Protein AF-A0A937B0J9-F1 (afdb_monomer)

Secondary structure (DSSP, 8-state):
-PPPHHHHHHHHHHHHHTTSEEEETTTEEEE-HHHHHHHHHHHHHHHHHHHHHTT--

Solvent-accessible surface area (backbone atoms only — not comparable to full-atom values): 3375 Å² total; per-residue (Å²): 136,78,78,53,71,67,57,52,53,51,51,53,50,51,35,36,74,70,50,28,32,45,80,42,97,88,77,42,76,42,68,29,75,62,29,49,49,50,46,66,66,45,49,61,56,50,56,50,49,55,56,50,51,77,73,56,134

Sequence (57 aa):
MGASPTIINTRLAELREAKLVTLDESAGYRLTELGDELLRLFLPLHAWSEKWAGLVK

pLDDT: mean 93.62, std 9.04, range [49.19, 98.31]

Radius of gyration: 14.93 Å; Cα contacts (8 Å, |Δi|>4): 30; chains: 1; bounding box: 30×24×40 Å

Nearest PDB structures (foldseek):
  1on2-assembly1_B  TM=8.551E-01  e=2.130E-01  Bacillus subtilis
  2fxa-assembly3_A  TM=9.271E-01  e=9.646E-01  Bacillus subtilis
  4aih-assembly1_B  TM=7.693E-01  e=1.382E+00  Yersinia pseudotuberculosis YPIII
  3s2w-assembly4_G  TM=8.302E-01  e=5.419E+00  Methanosarcina mazei Go1
  6f41-assembly1_P  TM=6.958E-01  e=2.640E+00  Saccharomyces cerevisiae S288C

Mean predicted aligned error: 4.34 Å

Foldseek 3Di:
DDDDPVVVVVVLVVCVVVQQWDQDPVPGIDGDPVVVVVCVVCVVVVVVVVVVVVVPD

Structure (mmCIF, N/CA/C/O backbone):
data_AF-A0A937B0J9-F1
#
_entry.id   AF-A0A937B0J9-F1
#
loop_
_atom_site.group_PDB
_atom_site.id
_atom_site.type_symbol
_atom_site.label_atom_id
_atom_site.label_alt_id
_atom_site.label_comp_id
_atom_site.label_asym_id
_atom_site.label_entity_id
_atom_site.la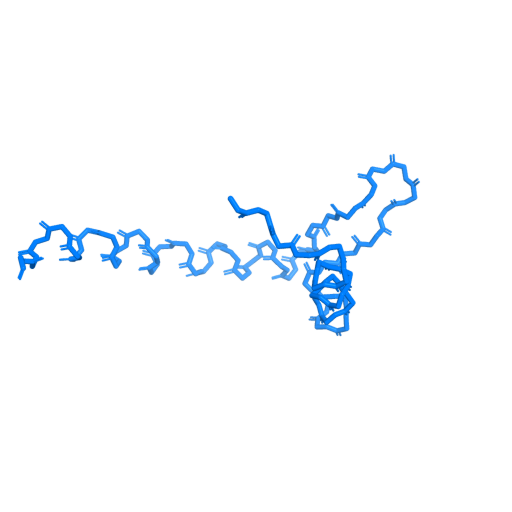bel_seq_id
_atom_site.pdbx_PDB_ins_code
_atom_site.Cartn_x
_atom_site.Cartn_y
_atom_site.Cartn_z
_atom_site.occupancy
_atom_site.B_iso_or_equiv
_atom_site.auth_seq_id
_atom_site.auth_comp_id
_atom_site.auth_asym_id
_atom_site.auth_atom_id
_atom_site.pdbx_PDB_model_nu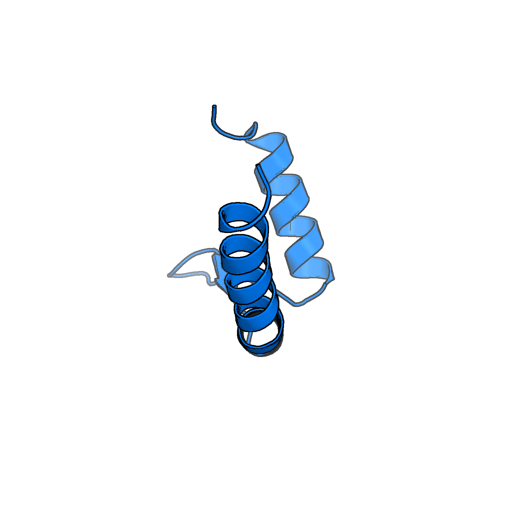m
ATOM 1 N N . MET A 1 1 ? -15.551 11.685 -7.238 1.00 49.19 1 MET A N 1
ATOM 2 C CA . MET A 1 1 ? -14.357 12.542 -7.392 1.00 49.19 1 MET A CA 1
ATOM 3 C C . MET A 1 1 ? -13.177 11.624 -7.653 1.00 49.19 1 MET A C 1
ATOM 5 O O . MET A 1 1 ? -12.759 10.931 -6.738 1.00 49.19 1 MET A O 1
ATOM 9 N N . GLY A 1 2 ? -12.739 11.509 -8.907 1.00 68.00 2 GLY A N 1
ATOM 10 C CA . GLY A 1 2 ? -11.520 10.767 -9.235 1.00 68.00 2 GLY A CA 1
ATOM 11 C C . GLY A 1 2 ? -10.297 11.637 -8.955 1.00 68.00 2 GLY A C 1
ATOM 12 O O . GLY A 1 2 ? -10.377 12.858 -9.092 1.00 68.00 2 GLY A O 1
ATOM 13 N N . ALA A 1 3 ? -9.183 11.033 -8.546 1.00 76.38 3 ALA A N 1
ATOM 14 C CA . ALA A 1 3 ? -7.917 11.752 -8.472 1.00 76.38 3 ALA A CA 1
ATOM 15 C C . ALA A 1 3 ? -7.532 12.284 -9.866 1.00 76.38 3 ALA A C 1
ATOM 17 O O . ALA A 1 3 ? -7.823 11.647 -10.880 1.00 76.38 3 ALA A O 1
ATOM 18 N N . SER A 1 4 ? -6.884 13.453 -9.920 1.00 90.00 4 SER A N 1
ATOM 19 C CA . SER A 1 4 ? -6.370 14.009 -11.180 1.00 90.00 4 SER A CA 1
ATOM 20 C C . SER A 1 4 ? -5.425 13.007 -11.866 1.00 90.00 4 SER A C 1
ATOM 22 O O . SER A 1 4 ? -4.642 12.358 -11.162 1.00 90.00 4 SER A O 1
ATOM 24 N N . PRO A 1 5 ? -5.426 12.901 -13.212 1.00 87.19 5 PRO A N 1
ATOM 25 C CA . PRO A 1 5 ? -4.498 12.038 -13.946 1.00 87.19 5 PRO A CA 1
ATOM 26 C C . PRO A 1 5 ? -3.031 12.253 -13.557 1.00 87.19 5 PRO A C 1
ATOM 28 O O . PRO A 1 5 ? -2.262 11.298 -13.472 1.00 87.19 5 PRO A O 1
ATOM 31 N N . THR A 1 6 ? -2.643 13.495 -13.257 1.00 92.31 6 THR A N 1
ATOM 32 C CA . THR A 1 6 ? -1.288 13.817 -12.792 1.00 92.31 6 THR A CA 1
ATO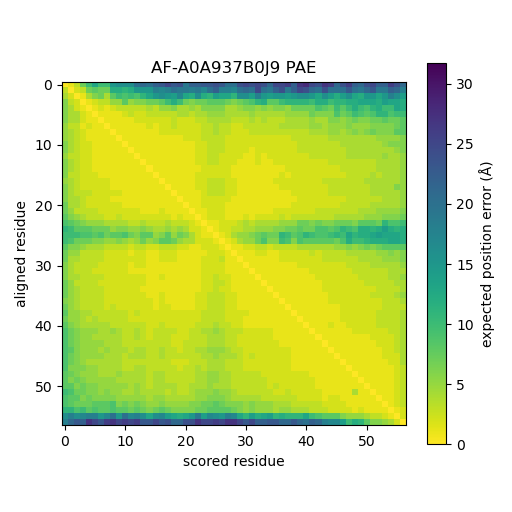M 33 C C . THR A 1 6 ? -0.996 13.168 -11.444 1.00 92.31 6 THR A C 1
ATOM 35 O O . THR A 1 6 ? 0.050 12.553 -11.281 1.00 92.31 6 THR A O 1
ATOM 38 N N . ILE A 1 7 ? -1.943 13.230 -10.503 1.00 93.94 7 ILE A N 1
ATOM 39 C CA . ILE A 1 7 ? -1.790 12.631 -9.171 1.00 93.94 7 ILE A CA 1
ATOM 40 C C . ILE A 1 7 ? -1.648 11.112 -9.288 1.00 93.94 7 ILE A C 1
ATOM 42 O O . ILE A 1 7 ? -0.772 10.535 -8.652 1.00 93.94 7 ILE A O 1
ATOM 46 N N . ILE A 1 8 ? -2.469 10.465 -10.121 1.00 93.19 8 ILE A N 1
ATOM 47 C CA . ILE A 1 8 ? -2.379 9.016 -10.347 1.00 93.19 8 ILE A 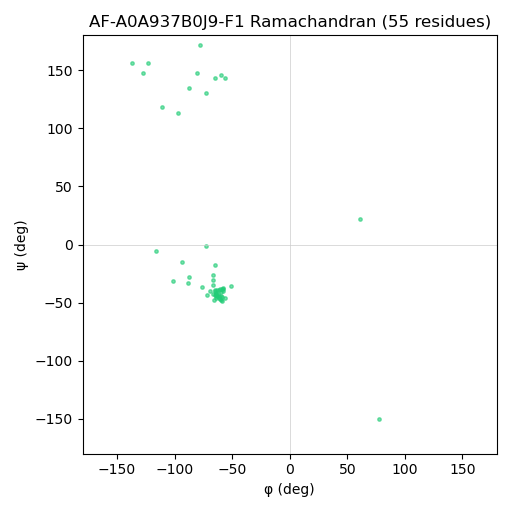CA 1
ATOM 48 C C . ILE A 1 8 ? -1.008 8.629 -10.907 1.00 93.19 8 ILE A C 1
ATOM 50 O O . ILE A 1 8 ? -0.374 7.720 -10.376 1.00 93.19 8 ILE A O 1
ATOM 54 N N . ASN A 1 9 ? -0.520 9.338 -11.927 1.00 93.50 9 ASN A N 1
ATOM 55 C CA . ASN A 1 9 ? 0.792 9.055 -12.508 1.00 93.50 9 ASN A CA 1
ATOM 56 C C . ASN A 1 9 ? 1.930 9.253 -11.500 1.00 93.50 9 ASN A C 1
ATOM 58 O O . ASN A 1 9 ? 2.811 8.399 -11.413 1.00 93.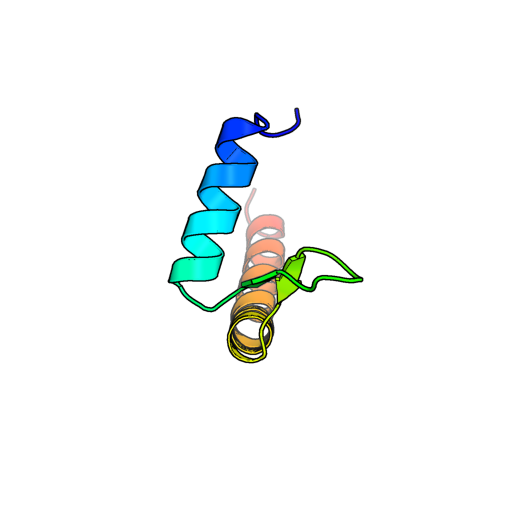50 9 ASN A O 1
ATOM 62 N N . THR A 1 10 ? 1.886 10.321 -10.697 1.00 96.38 10 THR A N 1
ATOM 63 C CA . THR A 1 10 ? 2.864 10.542 -9.623 1.00 96.38 10 THR A CA 1
ATOM 64 C C . THR A 1 10 ? 2.852 9.388 -8.622 1.00 96.38 10 THR A C 1
ATOM 66 O O . THR A 1 10 ? 3.902 8.815 -8.348 1.00 96.38 10 THR A O 1
ATOM 69 N N . ARG A 1 11 ? 1.675 8.967 -8.140 1.00 96.19 11 ARG A N 1
ATOM 70 C CA . ARG A 1 11 ? 1.572 7.842 -7.194 1.00 96.19 11 ARG A CA 1
ATOM 71 C C . ARG A 1 11 ? 2.056 6.522 -7.792 1.00 96.19 11 ARG A C 1
ATOM 73 O O . ARG A 1 11 ? 2.724 5.756 -7.108 1.00 96.19 11 ARG A O 1
ATOM 80 N N . LEU A 1 12 ? 1.761 6.246 -9.062 1.00 96.31 12 LEU A N 1
ATOM 81 C CA . LEU A 1 12 ? 2.248 5.037 -9.735 1.00 96.31 12 LEU A CA 1
ATOM 82 C C . LEU A 1 12 ? 3.772 5.043 -9.911 1.00 96.31 12 LEU A C 1
ATOM 84 O O . LEU A 1 12 ? 4.391 3.985 -9.810 1.00 96.31 12 LEU A O 1
ATOM 88 N N . ALA A 1 13 ? 4.381 6.207 -10.151 1.00 96.75 13 ALA A N 1
ATOM 89 C CA . ALA A 1 13 ? 5.835 6.342 -10.190 1.00 96.75 13 ALA A CA 1
ATOM 90 C C . ALA A 1 13 ? 6.460 6.083 -8.809 1.00 96.75 13 ALA A C 1
ATOM 92 O O . ALA A 1 13 ? 7.367 5.260 -8.705 1.00 96.75 13 ALA A O 1
ATOM 93 N N . GLU A 1 14 ? 5.915 6.689 -7.750 1.00 97.94 14 GLU A N 1
ATOM 94 C CA . GLU A 1 14 ? 6.366 6.480 -6.365 1.00 97.94 14 GLU A CA 1
ATOM 95 C C . GLU A 1 14 ? 6.244 5.006 -5.937 1.00 97.94 14 GLU A C 1
ATOM 97 O O . GLU A 1 14 ? 7.175 4.431 -5.375 1.00 97.94 14 GLU A O 1
ATOM 102 N N . LEU A 1 15 ? 5.123 4.346 -6.250 1.00 97.88 15 LEU A N 1
ATOM 103 C CA . LEU A 1 15 ? 4.913 2.927 -5.931 1.00 97.88 15 LEU A CA 1
ATOM 104 C C . LEU A 1 15 ? 5.850 1.995 -6.712 1.00 97.88 15 LEU A C 1
ATOM 106 O O . LEU A 1 15 ? 6.211 0.926 -6.210 1.00 97.88 15 LEU A O 1
ATOM 110 N N . ARG A 1 16 ? 6.253 2.386 -7.928 1.00 97.50 16 ARG A N 1
ATOM 111 C CA . ARG A 1 16 ? 7.274 1.671 -8.707 1.00 97.50 16 ARG A CA 1
ATOM 112 C C . ARG A 1 16 ? 8.666 1.857 -8.119 1.00 97.50 16 ARG A C 1
ATOM 114 O O . ARG A 1 16 ? 9.393 0.875 -7.997 1.00 97.50 16 ARG A O 1
ATOM 121 N N . GLU A 1 17 ? 9.024 3.076 -7.723 1.00 98.12 17 GLU A N 1
ATOM 122 C CA . GLU A 1 17 ? 10.293 3.367 -7.043 1.00 98.12 17 GLU A CA 1
ATOM 123 C C . GLU A 1 17 ? 10.407 2.587 -5.724 1.00 98.12 17 GLU A C 1
ATOM 125 O O . GLU A 1 17 ? 11.433 1.966 -5.446 1.00 98.12 17 GLU A O 1
ATOM 130 N N . ALA A 1 18 ? 9.304 2.499 -4.976 1.00 98.00 18 ALA A N 1
ATOM 131 C CA . ALA A 1 18 ? 9.186 1.691 -3.764 1.00 98.00 18 ALA A CA 1
ATOM 132 C C . ALA A 1 18 ? 9.112 0.169 -4.018 1.00 98.00 18 ALA A C 1
ATOM 134 O O . ALA A 1 18 ? 9.035 -0.604 -3.064 1.00 98.00 18 ALA A O 1
ATOM 135 N N . LYS A 1 19 ? 9.134 -0.285 -5.281 1.00 98.12 19 LYS A N 1
ATOM 136 C CA . LYS A 1 19 ? 9.054 -1.700 -5.697 1.00 98.12 19 LYS A CA 1
ATOM 137 C C . LYS A 1 19 ? 7.768 -2.424 -5.281 1.00 98.12 19 LYS A C 1
ATOM 139 O O . LYS A 1 19 ? 7.751 -3.653 -5.225 1.00 98.12 19 LYS A O 1
ATOM 144 N N . LEU A 1 20 ? 6.689 -1.694 -5.013 1.00 98.12 20 LEU A N 1
ATOM 145 C CA . LEU A 1 20 ? 5.386 -2.259 -4.635 1.00 98.12 20 LEU A CA 1
ATOM 146 C C . LEU A 1 20 ? 4.527 -2.586 -5.861 1.00 98.12 20 LEU A C 1
ATOM 148 O O . LEU A 1 20 ? 3.701 -3.496 -5.834 1.00 98.12 20 LEU A O 1
ATOM 152 N N . VAL A 1 21 ? 4.739 -1.854 -6.953 1.00 97.88 21 VAL A N 1
ATOM 153 C CA . VAL A 1 21 ? 4.035 -2.031 -8.224 1.00 97.88 21 VAL A CA 1
ATOM 154 C C . VAL A 1 21 ? 5.054 -2.174 -9.352 1.00 97.88 21 VAL A C 1
ATOM 156 O O . VAL A 1 21 ? 6.119 -1.562 -9.326 1.00 97.88 21 VAL A O 1
ATOM 159 N N . THR A 1 22 ? 4.714 -2.960 -10.369 1.00 97.38 22 THR A N 1
ATOM 160 C CA . THR A 1 22 ? 5.433 -3.033 -11.644 1.00 97.38 22 THR A CA 1
ATOM 161 C C . THR A 1 22 ? 4.494 -2.724 -12.809 1.00 97.38 22 THR A C 1
ATOM 163 O O . THR A 1 22 ? 3.278 -2.871 -12.686 1.00 97.38 22 THR A O 1
ATOM 166 N N . LEU A 1 23 ? 5.057 -2.272 -13.930 1.00 96.25 23 LEU A N 1
ATOM 167 C CA . LEU A 1 23 ? 4.333 -2.108 -15.188 1.00 96.25 23 LEU A CA 1
ATOM 168 C C . LEU A 1 23 ? 4.592 -3.344 -16.053 1.00 96.25 23 LEU A C 1
ATOM 170 O O . LEU A 1 23 ? 5.725 -3.571 -16.470 1.00 96.25 23 LEU A O 1
ATOM 174 N N . ASP A 1 24 ? 3.547 -4.128 -16.289 1.00 92.81 24 ASP A N 1
ATOM 175 C CA . ASP A 1 24 ? 3.533 -5.241 -17.232 1.00 92.81 24 ASP A CA 1
ATOM 176 C C . ASP A 1 24 ? 3.157 -4.737 -18.631 1.00 92.81 24 ASP A C 1
ATOM 178 O O . ASP A 1 24 ? 2.215 -3.957 -18.787 1.00 92.81 24 ASP A O 1
ATOM 182 N N . GLU A 1 25 ? 3.886 -5.185 -19.651 1.00 90.06 25 GLU A N 1
ATOM 183 C CA . GLU A 1 25 ? 3.687 -4.730 -21.032 1.00 90.06 25 GLU A CA 1
ATOM 184 C C . GLU A 1 25 ? 2.339 -5.172 -21.622 1.00 90.06 25 GLU A C 1
ATOM 186 O O . GLU A 1 25 ? 1.807 -4.500 -22.505 1.00 90.06 25 GLU A O 1
ATOM 191 N N . SER A 1 26 ? 1.765 -6.272 -21.125 1.00 91.00 26 SER A N 1
ATOM 192 C CA . SER A 1 26 ? 0.512 -6.848 -21.626 1.00 91.00 26 SER A CA 1
ATOM 193 C C . SER A 1 26 ? -0.706 -6.510 -20.760 1.00 91.00 26 SER A C 1
ATOM 195 O O . SER A 1 26 ? -1.813 -6.374 -21.278 1.00 91.00 26 SER A O 1
ATOM 197 N N . ALA A 1 27 ? -0.507 -6.354 -19.449 1.00 88.81 27 ALA A N 1
ATOM 198 C CA . ALA A 1 27 ? -1.576 -6.226 -18.458 1.00 88.81 27 ALA A CA 1
ATOM 199 C C . ALA A 1 27 ? -1.601 -4.868 -17.732 1.00 88.81 27 ALA A C 1
ATOM 201 O O . ALA A 1 27 ? -2.520 -4.604 -16.956 1.00 88.81 27 ALA A O 1
ATOM 202 N N . GLY A 1 28 ? -0.619 -3.992 -17.969 1.00 93.56 28 GLY A N 1
ATOM 203 C CA . GLY A 1 28 ? -0.509 -2.707 -17.283 1.00 93.56 28 GLY A CA 1
ATOM 204 C C . GLY A 1 28 ? 0.045 -2.839 -15.861 1.00 93.56 28 GLY A C 1
ATOM 205 O O . GLY A 1 28 ? 0.878 -3.693 -15.567 1.00 93.56 28 GLY A O 1
ATOM 206 N N . TYR A 1 29 ? -0.356 -1.947 -14.956 1.00 95.75 29 TYR A N 1
ATOM 207 C CA . TYR A 1 29 ? 0.193 -1.926 -13.599 1.00 95.75 29 TYR A CA 1
ATOM 208 C C . TYR A 1 29 ? -0.323 -3.095 -12.750 1.00 95.75 29 TYR A C 1
ATOM 210 O O . TYR A 1 29 ? -1.529 -3.303 -12.634 1.00 95.75 29 TYR A O 1
ATOM 218 N N . ARG A 1 30 ? 0.593 -3.808 -12.089 1.00 96.19 30 ARG A N 1
ATOM 219 C CA . ARG A 1 30 ? 0.290 -4.909 -11.161 1.00 96.19 30 ARG A CA 1
ATOM 220 C C . ARG A 1 30 ? 1.146 -4.834 -9.902 1.00 96.19 30 ARG A C 1
ATOM 222 O O . ARG A 1 30 ? 2.239 -4.268 -9.924 1.00 96.19 30 ARG A O 1
ATOM 229 N N . LEU A 1 31 ? 0.673 -5.434 -8.813 1.00 97.38 31 LEU A N 1
ATOM 230 C CA . LEU A 1 31 ? 1.476 -5.580 -7.599 1.00 97.38 31 LEU A CA 1
ATOM 231 C C . LEU A 1 31 ? 2.681 -6.488 -7.857 1.00 97.38 31 LEU A C 1
ATOM 233 O O . LEU A 1 31 ? 2.602 -7.471 -8.601 1.00 97.38 31 LEU A O 1
ATOM 237 N N . THR A 1 32 ? 3.796 -6.147 -7.225 1.00 97.88 32 THR A N 1
ATOM 238 C CA . THR A 1 32 ? 4.910 -7.079 -7.036 1.00 97.88 32 THR A CA 1
ATOM 239 C C . THR A 1 32 ? 4.582 -8.044 -5.897 1.00 97.88 32 THR A C 1
ATOM 241 O O . THR A 1 32 ? 3.615 -7.846 -5.162 1.00 97.88 32 THR A O 1
ATOM 244 N N . GLU A 1 33 ? 5.412 -9.068 -5.700 1.00 98.12 33 GLU A N 1
ATOM 245 C CA . GLU A 1 33 ? 5.295 -9.947 -4.529 1.00 98.12 33 GLU A CA 1
ATOM 246 C C . GLU A 1 33 ? 5.402 -9.159 -3.212 1.00 98.12 33 GLU A C 1
ATOM 248 O O . GLU A 1 33 ? 4.637 -9.409 -2.284 1.00 98.12 33 GLU A O 1
ATOM 253 N N . LEU A 1 34 ? 6.273 -8.141 -3.171 1.00 98.25 34 LEU A N 1
ATOM 254 C CA . LEU A 1 34 ? 6.421 -7.234 -2.029 1.00 98.25 34 LEU A CA 1
ATOM 255 C C . LEU A 1 34 ? 5.158 -6.389 -1.792 1.00 98.25 34 LEU A C 1
ATOM 257 O O . LEU A 1 34 ? 4.728 -6.217 -0.654 1.00 98.25 34 LEU A O 1
ATOM 261 N N . GLY A 1 35 ? 4.550 -5.858 -2.858 1.00 98.19 35 GLY A N 1
ATOM 262 C CA . GLY A 1 35 ? 3.303 -5.095 -2.753 1.00 98.19 35 GLY A CA 1
ATOM 263 C C . GLY A 1 35 ? 2.133 -5.948 -2.264 1.00 98.19 35 GLY A C 1
ATOM 264 O O . GLY A 1 35 ? 1.332 -5.508 -1.443 1.00 98.19 35 GLY A O 1
ATOM 265 N N . ASP A 1 36 ? 2.064 -7.188 -2.734 1.00 98.19 36 ASP A N 1
ATOM 266 C CA . ASP A 1 36 ? 1.060 -8.166 -2.327 1.00 98.19 36 ASP A CA 1
ATOM 267 C C . ASP A 1 36 ? 1.258 -8.629 -0.867 1.00 98.19 36 ASP A C 1
ATOM 269 O O . ASP A 1 36 ? 0.299 -8.721 -0.099 1.00 98.19 36 ASP A O 1
ATOM 273 N N . GLU A 1 37 ? 2.506 -8.831 -0.428 1.00 98.31 37 GLU A N 1
ATOM 274 C CA . GLU A 1 37 ? 2.840 -9.067 0.984 1.00 98.31 37 GLU A CA 1
ATOM 275 C C . GLU A 1 37 ? 2.425 -7.894 1.880 1.00 98.31 37 GLU A C 1
ATOM 277 O O . GLU A 1 37 ? 1.769 -8.111 2.903 1.00 98.31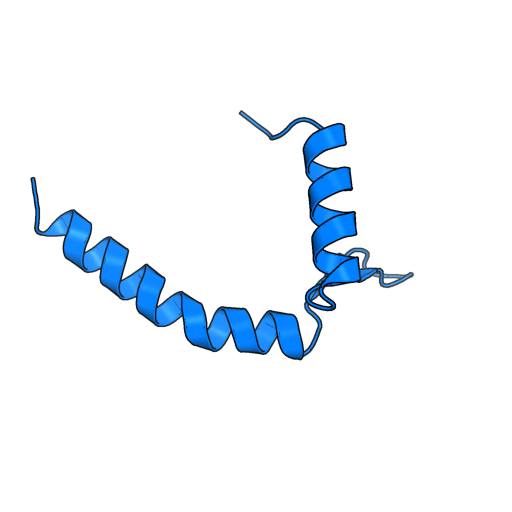 37 GLU A O 1
ATOM 282 N N . LEU A 1 38 ? 2.732 -6.657 1.477 1.00 97.75 38 LEU A N 1
ATOM 283 C CA . LEU A 1 38 ? 2.328 -5.463 2.217 1.00 97.75 38 LEU A CA 1
ATOM 284 C C . LEU A 1 38 ? 0.810 -5.424 2.422 1.00 97.75 38 LEU A C 1
ATOM 286 O O . LEU A 1 38 ? 0.351 -5.183 3.538 1.00 97.75 38 LEU A O 1
ATOM 290 N N . LEU A 1 39 ? 0.024 -5.696 1.376 1.00 97.06 39 LEU A N 1
ATOM 291 C CA . LEU A 1 39 ? -1.432 -5.731 1.502 1.00 97.06 39 LEU A CA 1
ATOM 292 C C . LEU A 1 39 ? -1.900 -6.848 2.434 1.00 97.06 39 LEU A C 1
ATOM 294 O O . LEU A 1 39 ? -2.760 -6.597 3.275 1.00 97.06 39 LEU A O 1
ATOM 298 N N . ARG A 1 40 ? -1.324 -8.052 2.354 1.00 97.69 40 ARG A N 1
ATOM 299 C CA . ARG A 1 40 ? -1.658 -9.141 3.288 1.00 97.69 40 ARG A CA 1
ATOM 300 C C . ARG A 1 40 ? -1.415 -8.765 4.748 1.00 97.69 40 ARG A C 1
ATOM 302 O O . ARG A 1 40 ? -2.210 -9.145 5.602 1.00 97.69 40 ARG A O 1
ATOM 309 N N . LEU A 1 41 ? -0.341 -8.031 5.031 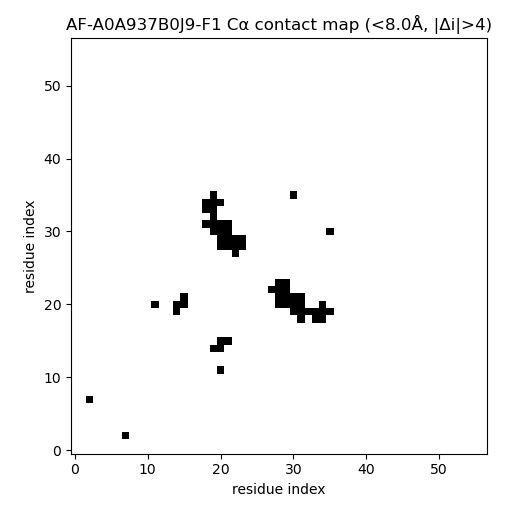1.00 97.25 41 LEU A N 1
ATOM 310 C CA . LEU A 1 41 ? -0.007 -7.581 6.383 1.00 97.25 41 LEU A CA 1
ATOM 311 C C . LEU A 1 41 ? -0.881 -6.404 6.838 1.00 97.25 41 LEU A C 1
ATOM 313 O O . LEU A 1 41 ? -1.255 -6.328 8.008 1.00 97.25 41 LEU A O 1
ATOM 317 N N . PHE A 1 42 ? -1.227 -5.495 5.924 1.00 97.06 42 PHE A N 1
ATOM 318 C CA . PHE A 1 42 ? -1.925 -4.253 6.254 1.00 97.06 42 PHE A CA 1
ATOM 319 C C . PHE A 1 42 ? -3.457 -4.386 6.260 1.00 97.06 42 PHE A C 1
ATOM 321 O O . PHE A 1 42 ? -4.129 -3.755 7.076 1.00 97.06 42 PHE A O 1
ATOM 328 N N . LEU A 1 43 ? -4.036 -5.229 5.397 1.00 97.25 43 LEU A N 1
ATOM 329 C CA . LEU A 1 43 ? -5.489 -5.414 5.304 1.00 97.25 43 LEU A CA 1
ATOM 330 C C . LEU A 1 43 ? -6.145 -5.884 6.615 1.00 97.25 43 LEU A C 1
ATOM 332 O O . LEU A 1 43 ? -7.220 -5.372 6.926 1.00 97.25 43 LEU A O 1
ATOM 336 N N . PRO A 1 44 ? -5.546 -6.777 7.429 1.00 97.94 44 PRO A N 1
ATOM 337 C CA . PRO A 1 44 ? -6.099 -7.120 8.738 1.00 97.94 44 PRO A CA 1
ATOM 338 C C . PRO A 1 44 ? -6.202 -5.917 9.681 1.00 97.94 44 PRO A C 1
ATOM 340 O O . PRO A 1 44 ? -7.195 -5.787 10.398 1.00 97.94 44 PRO A O 1
ATOM 343 N N . LEU A 1 45 ? -5.213 -5.014 9.653 1.00 97.31 45 LEU A N 1
ATOM 344 C CA . LEU A 1 45 ? -5.245 -3.780 10.439 1.00 97.31 45 LEU A CA 1
ATOM 345 C C . LEU A 1 45 ? -6.359 -2.850 9.951 1.00 97.31 45 LEU A C 1
ATOM 347 O O . LEU A 1 45 ? -7.098 -2.312 10.772 1.00 97.31 45 LEU A O 1
ATOM 351 N N . HIS A 1 46 ? -6.520 -2.713 8.633 1.00 96.62 46 HIS A N 1
ATOM 352 C CA . HIS A 1 46 ? -7.622 -1.948 8.052 1.00 9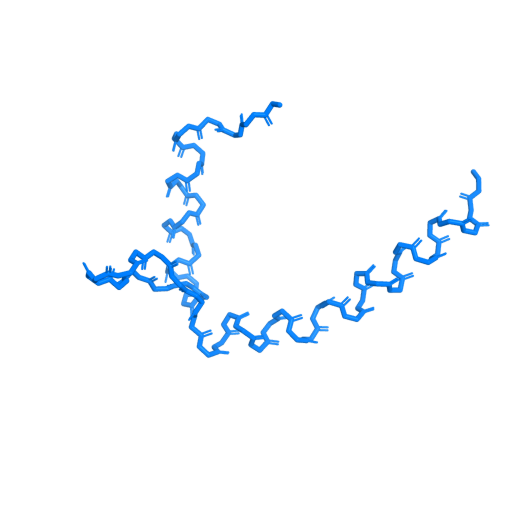6.62 46 HIS A CA 1
ATOM 353 C C . HIS A 1 46 ? -8.993 -2.536 8.429 1.00 96.62 46 HIS A C 1
ATOM 355 O O . HIS A 1 46 ? -9.876 -1.821 8.892 1.00 96.62 46 HIS A O 1
ATOM 361 N N . ALA A 1 47 ? -9.169 -3.854 8.326 1.00 97.50 47 ALA A N 1
ATOM 362 C CA . ALA A 1 47 ? -10.415 -4.513 8.716 1.00 97.50 47 ALA A CA 1
ATOM 363 C C . ALA A 1 47 ? -10.728 -4.313 10.209 1.00 97.50 47 ALA A C 1
ATOM 365 O O . ALA A 1 47 ? -11.877 -4.082 10.593 1.00 97.50 47 ALA A O 1
ATOM 366 N N . TRP A 1 48 ? -9.700 -4.366 11.061 1.00 97.56 48 TRP A N 1
ATOM 367 C CA . TRP A 1 48 ? -9.845 -4.042 12.474 1.00 97.56 48 TRP A CA 1
ATOM 368 C C . TRP A 1 48 ? -10.227 -2.571 12.691 1.00 97.56 48 TRP A C 1
ATOM 370 O O . TRP A 1 48 ? -11.108 -2.305 13.510 1.00 97.56 48 TRP A O 1
ATOM 380 N N . SER A 1 49 ? -9.623 -1.627 11.958 1.00 97.50 49 SER A N 1
ATOM 381 C CA . SER A 1 49 ? -9.927 -0.200 12.113 1.00 97.50 49 SER A CA 1
ATOM 382 C C . SER A 1 49 ? -11.359 0.126 11.709 1.00 97.50 49 SER A C 1
ATOM 384 O O . SER A 1 49 ? -12.020 0.872 12.423 1.00 97.50 49 SER A O 1
ATOM 386 N N . GLU A 1 50 ? -11.869 -0.480 10.633 1.00 96.75 50 GLU A N 1
ATOM 387 C CA . GLU A 1 50 ? -13.275 -0.339 10.225 1.00 96.75 50 GLU A CA 1
ATOM 388 C C . GLU A 1 50 ? -14.224 -0.877 11.305 1.00 96.75 50 GLU A C 1
ATOM 390 O O . GLU A 1 50 ? -15.198 -0.220 11.679 1.00 96.75 50 GLU A O 1
ATOM 395 N N . LYS A 1 51 ? -13.908 -2.049 11.880 1.00 97.19 51 LYS A N 1
ATOM 396 C CA . LYS A 1 51 ? -14.672 -2.606 13.005 1.00 97.19 51 LYS A CA 1
ATOM 397 C C . LYS A 1 51 ? -14.670 -1.655 14.201 1.00 97.19 51 LYS A C 1
ATOM 399 O O . LYS A 1 51 ? -15.712 -1.463 14.820 1.00 97.19 51 LYS A O 1
ATOM 404 N N . TRP A 1 52 ? -13.514 -1.100 14.555 1.00 96.94 52 TRP A N 1
ATOM 405 C CA . TRP A 1 52 ? -13.391 -0.163 15.668 1.00 96.94 52 TRP A CA 1
ATOM 406 C C . TRP A 1 52 ? -14.169 1.130 15.412 1.00 96.94 52 TRP A C 1
ATOM 408 O O . TRP A 1 52 ? -14.935 1.544 16.279 1.00 96.94 52 TRP A O 1
ATOM 418 N N . ALA A 1 53 ? -14.043 1.717 14.221 1.00 96.62 53 ALA A N 1
ATOM 419 C CA . ALA A 1 53 ? -14.778 2.915 13.833 1.00 96.62 53 ALA A CA 1
ATOM 420 C C . ALA A 1 53 ? -16.295 2.703 13.934 1.00 96.62 53 ALA A C 1
ATOM 422 O O . ALA A 1 53 ? -16.994 3.554 14.465 1.00 96.62 53 ALA A O 1
ATOM 423 N N . GLY A 1 54 ? -16.809 1.533 13.539 1.00 96.12 54 GLY A N 1
ATOM 424 C CA . GLY A 1 54 ? -18.230 1.201 13.700 1.00 96.12 54 GLY A CA 1
ATOM 425 C C . GLY A 1 54 ? -18.713 1.095 15.157 1.00 96.12 54 GLY A C 1
ATOM 426 O O . GLY A 1 54 ? -19.918 1.136 15.403 1.00 96.12 54 GLY A O 1
ATOM 427 N N . LEU A 1 55 ? -17.801 0.956 16.126 1.00 95.38 55 LEU A N 1
ATOM 428 C CA . LEU A 1 55 ? -18.114 0.895 17.559 1.00 95.38 55 LEU A CA 1
ATOM 429 C C . L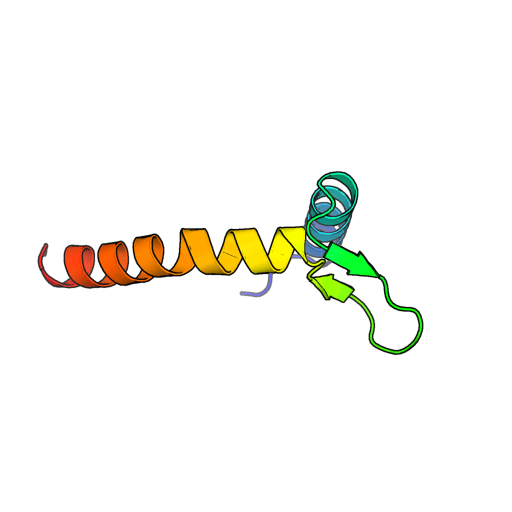EU A 1 55 ? -18.042 2.264 18.250 1.00 95.38 55 LEU A C 1
ATOM 431 O O . LEU A 1 55 ? -18.544 2.396 19.368 1.00 95.38 55 LEU A O 1
ATOM 435 N N . VAL A 1 56 ? -17.435 3.268 17.614 1.00 86.06 56 VAL A N 1
ATOM 436 C CA . VAL A 1 56 ? -17.278 4.620 18.161 1.00 86.06 56 VAL A CA 1
ATOM 437 C C . VAL A 1 56 ? -18.162 5.574 17.354 1.00 86.06 56 VAL A C 1
ATOM 439 O O . VAL A 1 56 ? -18.000 5.696 16.146 1.00 86.06 56 VAL A O 1
ATOM 442 N N . LYS A 1 57 ? -19.134 6.215 18.012 1.00 62.00 57 LYS A N 1
ATOM 443 C CA . LYS A 1 57 ? -19.991 7.246 17.400 1.00 62.00 57 LYS A CA 1
ATOM 444 C C . LYS A 1 57 ? -19.306 8.603 17.370 1.00 62.00 57 LYS A C 1
ATOM 446 O O . LYS A 1 57 ? -18.622 8.914 18.370 1.00 62.00 57 LYS A O 1
#